Protein AF-A0A6P1D0A2-F1 (afdb_monomer)

Solvent-accessible surface area (backbone atoms only — not comparable to full-atom values): 5766 Å² total; per-residue (Å²): 94,66,68,61,54,50,50,28,55,36,49,53,24,45,77,68,76,57,58,90,52,56,66,69,58,52,51,34,60,76,25,28,56,50,17,63,73,71,71,44,92,52,51,57,93,54,94,89,52,66,71,70,43,76,42,69,40,74,90,47,50,50,74,70,60,70,54,90,41,71,48,64,37,71,97,57,83,44,44,76,38,84,47,75,64,55,91,70,22,58,76,46,78,43,120

Mean predicted aligned error: 3.15 Å

pLDDT: mean 95.9, std 2.34, range [86.88, 98.44]

Organism: NCBI:txid135487

Structure (mmCIF, N/CA/C/O backbone):
data_AF-A0A6P1D0A2-F1
#
_entry.id   AF-A0A6P1D0A2-F1
#
loop_
_atom_site.group_PDB
_atom_site.id
_atom_site.type_symbol
_atom_site.label_atom_id
_atom_site.label_alt_id
_atom_site.label_comp_id
_atom_site.label_asym_id
_atom_site.label_entity_id
_atom_site.label_seq_id
_atom_site.pdbx_PDB_ins_code
_atom_site.Cartn_x
_atom_site.Cartn_y
_atom_site.Cartn_z
_atom_site.occupancy
_atom_site.B_iso_or_equiv
_atom_site.auth_seq_id
_atom_site.auth_comp_id
_atom_site.auth_asym_id
_atom_site.auth_atom_id
_atom_site.pdbx_PDB_model_num
ATOM 1 N N . ASN A 1 1 ? 10.309 -1.525 1.997 1.00 87.06 1 ASN A N 1
ATOM 2 C CA . ASN A 1 1 ? 8.943 -2.021 1.762 1.00 87.06 1 ASN A CA 1
ATOM 3 C C . ASN A 1 1 ? 7.963 -1.074 2.460 1.00 87.06 1 ASN A C 1
ATOM 5 O O . ASN A 1 1 ? 7.330 -1.444 3.437 1.00 87.06 1 ASN A O 1
ATOM 9 N N . TYR A 1 2 ? 7.946 0.210 2.081 1.00 93.81 2 TYR A N 1
ATOM 10 C CA . TYR A 1 2 ? 7.296 1.236 2.912 1.00 93.81 2 TYR A CA 1
ATOM 11 C C . TYR A 1 2 ? 5.769 1.086 2.948 1.00 93.81 2 TYR A C 1
ATOM 13 O O . TYR A 1 2 ? 5.200 1.100 4.036 1.00 93.81 2 TYR A O 1
ATOM 21 N N . GLY A 1 3 ? 5.126 0.884 1.791 1.00 96.06 3 GLY A N 1
ATOM 22 C CA . GLY A 1 3 ? 3.666 0.780 1.696 1.00 96.06 3 GLY A CA 1
ATOM 23 C C . GLY A 1 3 ? 3.091 -0.334 2.574 1.00 96.06 3 GLY A C 1
ATOM 24 O O . GLY A 1 3 ? 2.252 -0.067 3.430 1.00 96.06 3 GLY A O 1
ATOM 25 N N . LEU A 1 4 ? 3.614 -1.561 2.455 1.00 97.00 4 LEU A N 1
ATOM 26 C CA . LEU A 1 4 ? 3.153 -2.695 3.266 1.00 97.00 4 LEU A CA 1
ATOM 27 C C . LEU A 1 4 ? 3.443 -2.498 4.763 1.00 97.00 4 LEU A C 1
ATOM 29 O O . LEU A 1 4 ? 2.587 -2.778 5.599 1.00 97.00 4 LEU A O 1
ATOM 33 N N . ARG A 1 5 ? 4.603 -1.932 5.131 1.00 96.69 5 ARG A N 1
ATOM 34 C CA . ARG A 1 5 ? 4.921 -1.620 6.541 1.00 96.69 5 ARG A CA 1
ATOM 35 C C . ARG A 1 5 ? 4.011 -0.532 7.120 1.00 96.69 5 ARG A C 1
ATOM 37 O O . ARG A 1 5 ? 3.658 -0.594 8.299 1.00 96.69 5 ARG A O 1
ATOM 44 N N . PHE A 1 6 ? 3.620 0.453 6.312 1.00 97.75 6 PHE A N 1
ATOM 45 C CA . PHE A 1 6 ? 2.651 1.475 6.700 1.00 97.75 6 PHE A CA 1
ATOM 46 C C . PHE A 1 6 ? 1.263 0.864 6.918 1.00 97.75 6 PHE A C 1
ATOM 48 O O . PHE A 1 6 ? 0.686 1.063 7.988 1.00 97.75 6 PHE A O 1
ATOM 55 N N . LEU A 1 7 ? 0.779 0.054 5.969 1.00 98.12 7 LEU A N 1
ATOM 56 C CA . LEU A 1 7 ? -0.491 -0.666 6.099 1.00 98.12 7 LEU A CA 1
ATOM 57 C C . LEU A 1 7 ? -0.499 -1.577 7.329 1.00 98.12 7 LEU A C 1
ATOM 59 O O . LEU A 1 7 ? -1.451 -1.521 8.101 1.00 98.12 7 LEU A O 1
ATOM 63 N N . ARG A 1 8 ? 0.587 -2.312 7.602 1.00 97.75 8 ARG A N 1
ATOM 64 C CA . ARG A 1 8 ? 0.741 -3.099 8.836 1.00 97.75 8 ARG A CA 1
ATOM 65 C C . ARG A 1 8 ? 0.579 -2.251 10.093 1.00 97.75 8 ARG A C 1
ATOM 67 O O . ARG A 1 8 ? -0.115 -2.653 11.022 1.00 97.75 8 ARG A O 1
ATOM 74 N N . ARG A 1 9 ? 1.231 -1.084 10.158 1.00 98.06 9 ARG A N 1
ATOM 75 C CA . ARG A 1 9 ? 1.153 -0.203 11.336 1.00 98.06 9 ARG A CA 1
ATOM 76 C C . ARG A 1 9 ? -0.271 0.304 11.562 1.00 98.06 9 ARG A C 1
ATOM 78 O O . ARG A 1 9 ? -0.704 0.363 12.709 1.00 98.06 9 ARG A O 1
ATOM 85 N N . VAL A 1 10 ? -0.976 0.660 10.489 1.00 98.44 10 VAL A N 1
ATOM 86 C CA . VAL A 1 10 ? -2.382 1.085 10.552 1.00 98.44 10 VAL A CA 1
ATOM 87 C C . VAL A 1 10 ? -3.279 -0.080 10.975 1.00 98.44 10 VAL A C 1
ATOM 89 O O . VAL A 1 10 ? -4.058 0.073 11.913 1.00 98.44 10 VAL A O 1
ATOM 92 N N . HIS A 1 11 ? -3.120 -1.249 10.350 1.00 97.81 11 HIS A N 1
ATOM 93 C CA . HIS A 1 11 ? -3.914 -2.444 10.62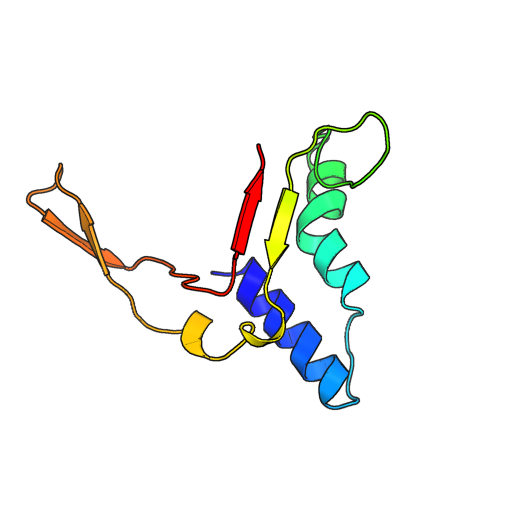7 1.00 97.81 11 HIS A CA 1
ATOM 94 C C . HIS A 1 11 ? -3.782 -2.893 12.089 1.00 97.81 11 HIS A C 1
ATOM 96 O O . HIS A 1 11 ? -4.780 -2.954 12.800 1.00 97.81 11 HIS A O 1
ATOM 102 N N . ARG A 1 12 ? -2.551 -3.050 12.595 1.00 97.56 12 ARG A N 1
ATOM 103 C CA . ARG A 1 12 ? -2.298 -3.415 14.001 1.00 97.56 12 ARG A CA 1
ATOM 104 C C . ARG A 1 12 ? -2.829 -2.385 14.996 1.00 97.56 12 ARG A C 1
ATOM 106 O O . ARG A 1 12 ? -3.276 -2.743 16.081 1.00 97.56 12 ARG A O 1
ATOM 113 N N . ALA A 1 13 ? -2.755 -1.094 14.666 1.00 98.19 13 ALA A N 1
ATOM 114 C CA . ALA A 1 13 ? -3.296 -0.046 15.528 1.00 98.19 13 ALA A CA 1
ATOM 115 C C . ALA A 1 13 ? -4.827 -0.126 15.622 1.00 98.19 13 ALA A C 1
ATOM 117 O O . ALA A 1 13 ? -5.378 0.064 16.707 1.00 98.19 13 ALA A O 1
ATOM 118 N N . ALA A 1 14 ? -5.497 -0.446 14.510 1.00 97.50 14 ALA A N 1
ATOM 119 C CA . ALA A 1 14 ? -6.933 -0.696 14.484 1.00 97.50 14 ALA A CA 1
ATOM 120 C C . ALA A 1 14 ? -7.308 -1.948 15.300 1.00 97.50 14 ALA A C 1
ATOM 122 O O . ALA A 1 14 ? -8.173 -1.851 16.167 1.00 97.50 14 ALA A O 1
ATOM 123 N N . GLU A 1 15 ? -6.613 -3.076 15.111 1.00 96.69 15 GLU A N 1
ATOM 124 C CA . GLU A 1 15 ? -6.841 -4.313 15.883 1.00 96.69 15 GLU A CA 1
ATOM 125 C C . GLU A 1 15 ? -6.610 -4.126 17.388 1.00 96.69 15 GLU A C 1
ATOM 127 O O . GLU A 1 15 ? -7.354 -4.649 18.214 1.00 96.69 15 GLU A O 1
ATOM 132 N N . ALA A 1 16 ? -5.614 -3.322 17.764 1.00 97.75 16 ALA A N 1
ATOM 133 C CA . ALA A 1 16 ? -5.318 -3.000 19.157 1.00 97.75 16 ALA A CA 1
ATOM 134 C C . ALA A 1 16 ? -6.274 -1.959 19.777 1.00 97.75 16 ALA A C 1
ATOM 136 O O . ALA A 1 16 ? -5.995 -1.467 20.873 1.00 97.75 16 ALA A O 1
ATOM 137 N N . GLY A 1 17 ? -7.343 -1.554 19.078 1.00 98.12 17 GLY A N 1
ATOM 138 C CA . GLY A 1 17 ? -8.312 -0.565 19.561 1.00 98.12 17 GLY A CA 1
ATOM 139 C C . GLY A 1 17 ? -7.740 0.847 19.738 1.00 98.12 17 GLY A C 1
ATOM 140 O O . GLY A 1 17 ? -8.307 1.657 20.468 1.00 98.12 17 GLY A O 1
ATOM 141 N N . ARG A 1 18 ? -6.607 1.157 19.095 1.00 98.25 18 ARG A N 1
ATOM 142 C CA . ARG A 1 18 ? -5.929 2.466 19.149 1.00 98.25 18 ARG A CA 1
ATOM 143 C C . ARG A 1 18 ? -5.683 3.023 17.738 1.00 98.25 18 ARG A C 1
ATOM 145 O O . ARG A 1 18 ? -4.532 3.310 17.394 1.00 98.25 18 ARG A O 1
ATOM 152 N N . PRO A 1 19 ? -6.722 3.148 16.891 1.00 98.06 19 PRO A N 1
ATOM 153 C CA . PRO A 1 19 ? -6.550 3.611 15.521 1.00 98.06 19 PRO A CA 1
ATOM 154 C C . PRO A 1 19 ? -6.067 5.068 15.491 1.00 98.06 19 PRO A C 1
ATOM 156 O O . PRO A 1 19 ? -6.569 5.918 16.222 1.00 98.06 19 PRO A O 1
ATOM 159 N N . PHE A 1 20 ? -5.114 5.364 14.606 1.00 98.19 20 PHE A N 1
ATOM 160 C CA . PHE A 1 20 ? -4.685 6.737 14.285 1.00 98.19 20 PHE A CA 1
ATOM 161 C C . PHE A 1 20 ? -5.014 7.132 12.835 1.00 98.19 20 PHE A C 1
ATOM 163 O O . PHE A 1 20 ? -4.875 8.290 12.449 1.00 98.19 20 PHE A O 1
ATOM 170 N N . LEU A 1 21 ? -5.416 6.156 12.023 1.00 98.25 21 LEU A N 1
ATOM 171 C CA . LEU A 1 21 ? -5.868 6.297 10.647 1.00 98.25 21 LEU A CA 1
ATOM 172 C C . LEU A 1 21 ? -6.777 5.102 10.338 1.00 98.25 21 LEU A C 1
ATOM 174 O O . LEU A 1 21 ? -6.542 4.018 10.872 1.00 98.25 21 LEU A O 1
ATOM 178 N N . SER A 1 22 ? -7.793 5.279 9.492 1.00 98.19 22 SER A N 1
ATOM 179 C CA . SER A 1 22 ? -8.558 4.137 8.980 1.00 98.19 22 SER A CA 1
ATOM 180 C C . SER A 1 22 ? -7.747 3.384 7.918 1.00 98.19 22 SER A C 1
ATOM 182 O O . SER A 1 22 ? -6.868 3.966 7.270 1.00 98.19 22 SER A O 1
ATOM 184 N N . VAL A 1 23 ? -8.039 2.097 7.719 1.00 96.94 23 VAL A N 1
ATOM 185 C CA . VAL A 1 23 ? -7.367 1.287 6.690 1.00 96.94 23 VAL A CA 1
ATOM 186 C C . VAL A 1 23 ? -7.670 1.842 5.297 1.00 96.94 23 VAL A C 1
ATOM 188 O O . VAL A 1 23 ? -6.760 1.992 4.489 1.00 96.94 23 VAL A O 1
ATOM 191 N N . GLU A 1 24 ? -8.908 2.256 5.037 1.00 97.25 24 GLU A N 1
ATOM 192 C CA . GLU A 1 24 ? -9.342 2.851 3.769 1.00 97.25 24 GLU A CA 1
ATOM 193 C C . GLU A 1 24 ? -8.568 4.138 3.466 1.00 97.25 24 GLU A C 1
ATOM 195 O O . GLU A 1 24 ? -8.073 4.329 2.354 1.00 97.25 24 GLU A O 1
ATOM 200 N N . ARG A 1 25 ? -8.391 5.014 4.466 1.00 98.38 25 ARG A N 1
ATOM 201 C CA . ARG A 1 25 ? -7.604 6.240 4.289 1.00 98.38 25 ARG A CA 1
ATOM 202 C C . ARG A 1 25 ? -6.120 5.934 4.093 1.00 98.38 25 ARG A C 1
ATOM 204 O O . ARG A 1 25 ? -5.457 6.657 3.353 1.00 98.38 25 ARG A O 1
ATOM 211 N N . ALA A 1 26 ? -5.597 4.882 4.721 1.00 98.44 26 ALA A N 1
ATOM 212 C CA . ALA A 1 26 ? -4.227 4.424 4.504 1.00 98.44 26 ALA A CA 1
ATOM 213 C C . ALA A 1 26 ? -4.013 3.876 3.085 1.00 98.44 26 ALA A C 1
ATOM 215 O O . ALA A 1 26 ? -3.001 4.196 2.465 1.00 98.44 26 ALA A O 1
ATOM 216 N N . VAL A 1 27 ? -4.975 3.119 2.550 1.00 97.94 27 VAL A N 1
ATOM 217 C CA . VAL A 1 27 ? -4.967 2.661 1.153 1.00 97.94 27 VAL A CA 1
ATOM 218 C C . VAL A 1 27 ? -4.999 3.860 0.209 1.00 97.94 27 VAL A C 1
ATOM 220 O O . VAL A 1 27 ? -4.129 3.966 -0.651 1.00 97.94 27 VAL A O 1
ATOM 223 N N . HIS A 1 28 ? -5.915 4.814 0.408 1.00 98.12 28 HIS A N 1
ATOM 224 C CA . HIS A 1 28 ? -6.002 6.018 -0.426 1.00 98.12 28 HIS A CA 1
ATOM 225 C C . HIS A 1 28 ? -4.711 6.856 -0.395 1.00 98.12 28 HIS A C 1
ATOM 227 O O . HIS A 1 28 ? -4.242 7.288 -1.443 1.00 98.12 28 HIS A O 1
ATOM 233 N N . ARG A 1 29 ? -4.078 7.008 0.778 1.00 98.12 29 ARG A N 1
ATOM 234 C CA . ARG A 1 29 ? -2.763 7.662 0.950 1.00 98.12 29 ARG A CA 1
ATOM 235 C C . ARG A 1 29 ? -1.654 7.065 0.083 1.00 98.12 29 ARG A C 1
ATOM 237 O O . ARG A 1 29 ? -0.756 7.788 -0.329 1.00 98.12 29 ARG A O 1
ATOM 244 N N . LEU A 1 30 ? -1.687 5.754 -0.146 1.00 97.62 30 LEU A N 1
ATOM 245 C CA . LEU A 1 30 ? -0.698 5.043 -0.962 1.00 97.62 30 LEU A CA 1
ATOM 246 C C . LEU A 1 30 ? -1.098 4.934 -2.441 1.00 97.62 30 LEU A C 1
ATOM 248 O O . LEU A 1 30 ? -0.294 4.464 -3.241 1.00 97.62 30 LEU A O 1
ATOM 252 N N . THR A 1 31 ? -2.327 5.317 -2.794 1.00 97.62 31 THR A N 1
ATOM 253 C CA . THR A 1 31 ? -2.914 5.116 -4.125 1.00 97.62 31 THR A CA 1
ATOM 254 C C . THR A 1 31 ? -3.478 6.435 -4.656 1.00 97.62 31 THR A C 1
ATOM 256 O O . THR A 1 31 ? -2.709 7.272 -5.128 1.00 97.62 31 THR A O 1
ATOM 259 N N . GLY A 1 32 ? -4.791 6.650 -4.544 1.00 97.69 32 GLY A N 1
ATOM 260 C CA . GLY A 1 32 ? -5.500 7.790 -5.120 1.00 97.69 32 GLY A CA 1
ATOM 261 C C . GLY A 1 32 ? -4.950 9.155 -4.706 1.00 97.69 32 GLY A C 1
ATOM 262 O O . GLY A 1 32 ? -4.852 10.023 -5.555 1.00 97.69 32 GLY A O 1
ATOM 263 N N . GLU A 1 33 ? -4.501 9.347 -3.458 1.00 98.31 33 GLU A N 1
ATOM 264 C CA . GLU A 1 33 ? -3.950 10.638 -2.995 1.00 98.31 33 GLU A CA 1
ATOM 265 C C . GLU A 1 33 ? -2.693 11.036 -3.789 1.00 98.31 33 GLU A C 1
ATOM 267 O O . GLU A 1 33 ? -2.537 12.192 -4.181 1.00 98.31 33 GLU A O 1
ATOM 272 N N . LEU A 1 34 ? -1.809 10.071 -4.073 1.00 97.44 34 LEU A N 1
ATOM 273 C CA . LEU A 1 34 ? -0.620 10.308 -4.893 1.00 97.44 34 LEU A CA 1
ATOM 274 C C . LEU A 1 34 ? -0.988 10.466 -6.367 1.00 97.44 34 LEU A C 1
ATOM 276 O O . LEU A 1 34 ? -0.433 11.332 -7.038 1.00 97.44 34 LEU A O 1
ATOM 280 N N . ALA A 1 35 ? -1.917 9.653 -6.873 1.00 97.25 35 ALA A N 1
ATOM 281 C CA . ALA A 1 35 ? -2.365 9.755 -8.256 1.00 97.25 35 ALA A CA 1
ATOM 282 C C . ALA A 1 35 ? -2.991 11.127 -8.548 1.00 97.25 35 ALA A C 1
ATOM 284 O O . ALA A 1 35 ? -2.600 11.774 -9.517 1.00 97.25 35 ALA A O 1
ATOM 285 N N . ASP A 1 36 ? -3.856 11.612 -7.655 1.00 97.56 36 ASP A N 1
ATOM 286 C CA . ASP A 1 36 ? -4.475 12.935 -7.732 1.00 97.56 36 ASP A CA 1
ATOM 287 C C . ASP A 1 36 ? -3.408 14.041 -7.697 1.00 97.56 36 ASP A C 1
ATOM 289 O O . ASP A 1 36 ? -3.458 14.981 -8.490 1.00 97.56 36 ASP A O 1
ATOM 293 N N . TRP A 1 37 ? -2.399 13.911 -6.826 1.00 97.94 37 TRP A N 1
ATOM 294 C CA . TRP A 1 37 ? -1.299 14.875 -6.727 1.00 97.94 37 TRP A CA 1
ATOM 295 C C . TRP A 1 37 ? -0.434 14.938 -7.993 1.00 97.94 37 TRP A C 1
ATOM 297 O O . TRP A 1 37 ? -0.045 16.021 -8.429 1.00 97.94 37 TRP A O 1
ATOM 307 N N . TYR A 1 38 ? -0.127 13.785 -8.589 1.00 97.44 38 TYR A N 1
ATOM 308 C CA . TYR A 1 38 ? 0.689 13.694 -9.802 1.00 97.44 38 TYR A CA 1
ATOM 309 C C . TYR A 1 38 ? -0.113 13.873 -11.101 1.00 97.44 38 TYR A C 1
ATOM 311 O O . TYR A 1 38 ? 0.491 13.908 -12.172 1.00 97.44 38 TYR A O 1
ATOM 319 N N . GLY A 1 39 ? -1.444 13.984 -11.035 1.00 96.88 39 GLY A N 1
ATOM 320 C CA . GLY A 1 39 ? -2.309 14.049 -12.217 1.00 96.88 39 GLY A CA 1
ATOM 321 C C . GLY A 1 39 ? -2.304 12.753 -13.035 1.00 96.88 39 GLY A C 1
ATOM 322 O O . GLY A 1 39 ? -2.373 12.794 -14.262 1.00 96.88 39 GLY A O 1
ATOM 323 N N . LEU A 1 40 ? -2.164 11.606 -12.369 1.00 95.44 40 LEU A N 1
ATOM 324 C CA . LEU A 1 40 ? -2.174 10.292 -13.004 1.00 95.44 40 LEU A CA 1
ATOM 325 C C . LEU A 1 40 ? -3.595 9.734 -13.021 1.00 95.44 40 LEU A C 1
ATOM 327 O O . LEU A 1 40 ? -4.273 9.725 -11.999 1.00 95.44 40 LEU A O 1
ATOM 331 N N . ASP A 1 41 ? -4.004 9.179 -14.158 1.00 94.12 41 ASP A N 1
ATOM 332 C CA . ASP A 1 41 ? -5.295 8.499 -14.329 1.00 94.12 41 ASP A CA 1
ATOM 333 C C . ASP A 1 41 ? -5.321 7.118 -13.636 1.00 94.12 41 ASP A C 1
ATOM 335 O O . ASP A 1 41 ? -5.550 6.117 -14.296 1.00 94.12 41 ASP A O 1
ATOM 339 N N . ALA A 1 42 ? -4.870 7.009 -12.378 1.00 95.06 42 ALA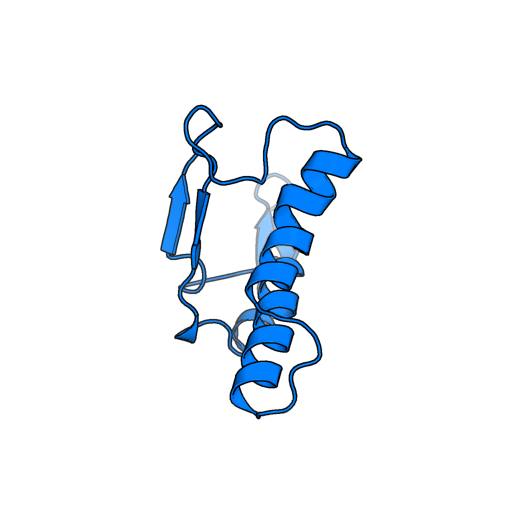 A N 1
ATOM 340 C CA . ALA A 1 42 ? -4.584 5.767 -11.640 1.00 95.06 42 ALA A CA 1
ATOM 341 C C . ALA A 1 42 ? -5.074 5.838 -10.189 1.00 95.06 42 ALA A C 1
ATOM 343 O O . ALA A 1 42 ? -5.517 6.878 -9.715 1.00 95.06 42 ALA A O 1
ATOM 344 N N . GLY A 1 43 ? -4.884 4.752 -9.435 1.00 95.50 43 GLY A N 1
ATOM 345 C CA . GLY A 1 43 ? -4.939 4.789 -7.969 1.00 95.50 43 GLY A CA 1
ATOM 346 C C . GLY A 1 43 ? -6.348 4.830 -7.374 1.00 95.50 43 GLY A C 1
ATOM 347 O O . GLY A 1 43 ? -6.486 4.880 -6.152 1.00 95.50 43 GLY A O 1
ATOM 348 N N . HIS A 1 44 ? -7.383 4.755 -8.208 1.00 96.38 44 HIS A N 1
ATOM 349 C CA . HIS A 1 44 ? -8.778 4.633 -7.797 1.00 96.38 44 HIS A CA 1
ATOM 350 C C . HIS A 1 44 ? -9.383 3.358 -8.385 1.00 96.38 44 HIS A C 1
ATOM 352 O O . HIS A 1 44 ? -8.996 2.919 -9.462 1.00 96.38 44 HIS A O 1
ATOM 358 N N . LEU A 1 45 ? -10.331 2.756 -7.663 1.00 94.69 45 LEU A N 1
ATOM 359 C CA . LEU A 1 45 ? -11.077 1.588 -8.130 1.00 94.69 45 LEU A CA 1
ATOM 360 C C . LEU A 1 45 ? -12.498 2.022 -8.496 1.00 94.69 45 LEU A C 1
ATOM 362 O O . LEU A 1 45 ? -13.356 2.159 -7.619 1.00 94.69 45 LEU A O 1
ATOM 366 N N . ARG A 1 46 ? -12.732 2.296 -9.782 1.00 95.25 46 ARG A N 1
ATOM 367 C CA . ARG A 1 46 ? -14.015 2.770 -10.323 1.00 95.25 46 ARG A CA 1
ATOM 368 C C . ARG A 1 46 ? -14.279 2.144 -11.687 1.00 95.25 46 ARG A C 1
ATOM 370 O O . ARG A 1 46 ? -13.367 1.701 -12.375 1.00 95.25 46 ARG A O 1
ATOM 377 N N . VAL A 1 47 ? -15.547 2.106 -12.081 1.00 96.06 47 VAL A N 1
ATOM 378 C CA . VAL A 1 47 ? -15.925 1.625 -13.414 1.00 96.06 47 VAL A CA 1
ATOM 379 C C . VAL A 1 47 ? -15.388 2.588 -14.471 1.00 96.06 47 VAL A C 1
ATOM 381 O O . VAL A 1 47 ? -15.692 3.776 -14.417 1.00 96.06 47 VAL A O 1
ATOM 384 N N . GLY A 1 48 ? -14.647 2.053 -15.443 1.00 94.88 48 GLY A N 1
ATOM 385 C CA . GLY A 1 48 ? -14.037 2.819 -16.534 1.00 94.88 48 GLY A CA 1
ATOM 386 C C . GLY A 1 48 ? -12.557 3.143 -16.318 1.00 94.88 48 GLY A C 1
ATOM 387 O O . GLY A 1 48 ? -11.869 3.396 -17.303 1.00 94.88 48 GLY A O 1
ATOM 388 N N . ASP A 1 49 ? -12.066 3.065 -15.079 1.00 94.31 49 ASP A N 1
ATOM 389 C CA . ASP A 1 49 ? -10.653 3.274 -14.756 1.00 94.31 49 ASP A CA 1
ATOM 390 C C . ASP A 1 49 ? -9.824 2.031 -15.133 1.00 94.31 49 ASP A C 1
ATOM 392 O O . ASP A 1 49 ? -10.342 0.916 -15.280 1.00 94.31 49 ASP A O 1
ATOM 396 N N . ARG A 1 50 ? -8.504 2.210 -15.258 1.00 92.50 50 ARG A N 1
ATOM 397 C CA . ARG A 1 50 ? -7.555 1.097 -15.416 1.00 92.50 50 ARG A CA 1
ATOM 398 C C . ARG A 1 50 ? -7.677 0.076 -14.276 1.00 92.50 50 ARG A C 1
ATOM 400 O O . ARG A 1 50 ? -7.894 0.434 -13.120 1.00 92.50 50 ARG A O 1
ATOM 407 N N . ALA A 1 51 ? -7.451 -1.197 -14.592 1.00 93.38 51 ALA A N 1
ATOM 408 C CA . ALA A 1 51 ? -7.517 -2.301 -13.635 1.00 93.38 51 ALA A CA 1
ATOM 409 C C . ALA A 1 51 ? -6.148 -2.641 -13.005 1.00 93.38 51 ALA A C 1
ATOM 411 O O . ALA A 1 51 ? -5.852 -3.813 -12.769 1.00 93.38 51 ALA A O 1
ATOM 412 N N . ASP A 1 52 ? -5.339 -1.619 -12.704 1.00 95.44 52 ASP A N 1
ATOM 413 C CA . ASP A 1 52 ? -4.051 -1.775 -12.017 1.00 95.44 52 ASP A CA 1
ATOM 414 C C . ASP A 1 52 ? -4.315 -2.046 -10.524 1.00 95.44 52 ASP A C 1
ATOM 416 O O . ASP A 1 52 ? -4.571 -1.123 -9.744 1.00 95.44 52 ASP A O 1
ATOM 420 N N . VAL A 1 53 ? -4.304 -3.317 -10.115 1.00 95.75 53 VAL A N 1
ATOM 421 C CA . VAL A 1 53 ? -4.754 -3.745 -8.779 1.00 95.75 53 VAL A CA 1
ATOM 422 C C . VAL A 1 53 ? -3.737 -4.665 -8.113 1.00 95.75 53 VAL A C 1
ATOM 424 O O . VAL A 1 53 ? -3.177 -5.568 -8.730 1.00 95.75 53 VAL A O 1
ATOM 427 N N . VAL A 1 54 ? -3.552 -4.474 -6.806 1.00 96.00 54 VAL A N 1
ATOM 428 C CA . VAL A 1 54 ? -2.781 -5.371 -5.937 1.00 96.00 54 VAL A CA 1
ATOM 429 C C . VAL A 1 54 ? -3.725 -6.024 -4.932 1.00 96.00 54 VAL A C 1
ATOM 431 O O . VAL A 1 54 ? -4.501 -5.333 -4.270 1.00 96.00 54 VAL A O 1
ATOM 434 N N . VAL A 1 55 ? -3.641 -7.348 -4.793 1.00 96.25 55 VAL A N 1
ATOM 435 C CA . VAL A 1 55 ? -4.366 -8.115 -3.771 1.00 96.25 55 VAL A CA 1
ATOM 436 C C . VAL A 1 55 ? -3.400 -8.495 -2.654 1.00 96.25 55 VAL A C 1
ATOM 438 O O . VAL A 1 55 ? -2.308 -9.007 -2.900 1.00 96.25 55 VAL A O 1
ATOM 441 N N . LEU A 1 56 ? -3.811 -8.218 -1.419 1.00 95.88 56 LEU A N 1
ATOM 442 C CA . LEU A 1 56 ? -3.003 -8.357 -0.211 1.00 95.88 56 LEU A CA 1
ATOM 443 C C . LEU A 1 56 ? -3.647 -9.396 0.714 1.00 95.88 56 LEU A C 1
ATOM 445 O O . LEU A 1 56 ? -4.870 -9.389 0.862 1.00 95.88 56 LEU A O 1
ATOM 449 N N . ASP A 1 57 ? -2.844 -10.212 1.394 1.00 96.44 57 ASP A N 1
ATOM 450 C CA . ASP A 1 57 ? -3.291 -10.977 2.561 1.00 96.44 57 ASP A CA 1
ATOM 451 C C . ASP A 1 57 ? -3.055 -10.151 3.845 1.00 96.44 57 ASP A C 1
ATOM 453 O O . ASP A 1 57 ? -1.903 -9.954 4.251 1.00 96.44 57 ASP A O 1
ATOM 457 N N . PRO A 1 58 ? -4.112 -9.649 4.512 1.00 94.56 58 PRO A N 1
ATOM 458 C CA . PRO A 1 58 ? -3.962 -8.856 5.728 1.00 94.56 58 PRO A CA 1
ATOM 459 C C . PRO A 1 58 ? -3.347 -9.647 6.890 1.00 94.56 58 PRO A C 1
ATOM 461 O O . PRO A 1 58 ? -2.643 -9.051 7.704 1.00 94.56 58 PRO A O 1
ATOM 464 N N . ALA A 1 59 ? -3.516 -10.975 6.943 1.00 94.94 59 ALA A N 1
ATOM 465 C CA . ALA A 1 59 ? -2.905 -11.813 7.979 1.00 94.94 59 ALA A CA 1
ATOM 466 C C . ALA A 1 59 ? -1.371 -11.873 7.861 1.00 94.94 59 ALA A C 1
ATOM 468 O O . ALA A 1 59 ? -0.684 -12.237 8.814 1.00 94.94 59 ALA A O 1
ATOM 469 N N . ARG A 1 60 ? -0.835 -11.491 6.696 1.00 95.94 60 ARG A N 1
ATOM 470 C CA . ARG A 1 60 ? 0.596 -11.456 6.370 1.00 95.94 60 ARG A CA 1
ATOM 471 C C . ARG A 1 60 ? 1.184 -10.050 6.453 1.00 95.94 60 ARG A C 1
ATOM 473 O O . ARG A 1 60 ? 2.370 -9.854 6.200 1.00 95.94 60 ARG A O 1
ATOM 480 N N . LEU A 1 61 ? 0.397 -9.062 6.888 1.00 95.94 61 LEU A N 1
ATOM 481 C CA . LEU A 1 61 ? 0.919 -7.785 7.373 1.00 95.94 61 LEU A CA 1
ATOM 482 C C . LEU A 1 61 ? 1.585 -7.998 8.743 1.00 95.94 61 LEU A C 1
ATOM 484 O O . LEU A 1 61 ? 1.105 -7.546 9.781 1.00 95.94 61 LEU A O 1
ATOM 488 N N . ASP A 1 62 ? 2.712 -8.702 8.750 1.00 94.75 62 ASP A N 1
ATOM 489 C CA . ASP A 1 62 ? 3.407 -9.152 9.951 1.00 94.75 62 ASP A CA 1
ATOM 490 C C . ASP A 1 62 ? 4.890 -8.735 9.952 1.00 94.75 62 ASP A C 1
ATOM 492 O O . ASP A 1 62 ? 5.317 -7.867 9.184 1.00 94.75 62 ASP A O 1
ATOM 496 N N . ASP A 1 63 ? 5.676 -9.280 10.880 1.00 94.44 63 ASP A N 1
ATOM 497 C CA . ASP A 1 63 ? 7.084 -8.911 11.074 1.00 94.44 63 ASP A CA 1
ATOM 498 C C . ASP A 1 63 ? 8.005 -9.402 9.943 1.00 94.44 63 ASP A C 1
ATOM 500 O O . ASP A 1 63 ? 9.103 -8.868 9.784 1.00 94.44 63 ASP A O 1
ATOM 504 N N . SER A 1 64 ? 7.544 -10.320 9.083 1.00 93.69 64 SER A N 1
ATOM 505 C CA . SER A 1 64 ? 8.295 -10.764 7.900 1.00 93.69 64 SER A CA 1
ATOM 506 C C . SER A 1 64 ? 8.608 -9.617 6.935 1.00 93.69 64 SER A C 1
ATOM 508 O O . SER A 1 64 ? 9.650 -9.623 6.287 1.00 93.69 64 SER A O 1
ATOM 510 N N . LEU A 1 65 ? 7.787 -8.561 6.912 1.00 94.19 65 LEU A N 1
ATOM 511 C CA . LEU A 1 65 ? 8.018 -7.369 6.089 1.00 94.19 65 LEU A CA 1
ATOM 512 C C . LEU A 1 65 ? 9.273 -6.571 6.483 1.00 94.19 65 LEU A C 1
ATOM 514 O O . LEU A 1 65 ? 9.717 -5.707 5.712 1.00 94.19 65 LEU A O 1
ATOM 518 N N . ASP A 1 66 ? 9.830 -6.813 7.673 1.00 93.06 66 ASP A N 1
ATOM 519 C CA . ASP A 1 66 ? 11.080 -6.211 8.149 1.00 93.06 66 ASP A CA 1
ATOM 520 C C . ASP A 1 66 ? 12.308 -7.100 7.948 1.00 93.06 66 ASP A C 1
ATOM 522 O O . ASP A 1 66 ? 13.425 -6.627 8.170 1.00 93.06 66 ASP A O 1
ATOM 526 N N . ALA A 1 67 ? 12.122 -8.348 7.516 1.00 93.38 67 ALA A N 1
ATOM 527 C CA . ALA A 1 67 ? 13.213 -9.293 7.363 1.00 93.38 67 ALA A CA 1
ATOM 528 C C . ALA A 1 67 ? 14.267 -8.791 6.364 1.00 93.38 67 ALA A C 1
ATOM 530 O O . ALA A 1 67 ? 13.971 -8.141 5.354 1.00 93.38 67 ALA A O 1
ATOM 531 N N . TYR A 1 68 ? 15.527 -9.084 6.683 1.00 94.12 68 TYR A N 1
ATOM 532 C CA . TYR A 1 68 ? 16.651 -8.779 5.815 1.00 94.12 68 TYR A CA 1
ATOM 533 C C . TYR A 1 68 ? 16.713 -9.803 4.686 1.00 94.12 68 TYR A C 1
ATOM 535 O O . TYR A 1 68 ? 16.784 -11.006 4.933 1.00 94.12 68 TYR A O 1
ATOM 543 N N . HIS A 1 69 ? 16.715 -9.315 3.450 1.00 94.88 69 HIS A N 1
ATOM 544 C CA . HIS A 1 69 ? 16.840 -10.152 2.270 1.00 94.88 69 HIS A CA 1
ATOM 545 C C . HIS A 1 69 ? 17.867 -9.571 1.320 1.00 94.88 69 HIS A C 1
ATOM 547 O O . HIS A 1 69 ? 17.924 -8.358 1.105 1.00 94.88 69 HIS A O 1
ATOM 553 N N . GLU A 1 70 ? 18.609 -10.465 0.683 1.00 96.44 70 GLU A N 1
ATOM 554 C CA . GLU A 1 70 ? 19.504 -10.125 -0.406 1.00 96.44 70 GLU A CA 1
ATOM 555 C C . GLU A 1 70 ? 19.096 -10.842 -1.694 1.00 96.44 70 GLU A C 1
ATOM 557 O O . GLU A 1 70 ? 18.413 -11.868 -1.684 1.00 96.44 70 GLU A O 1
ATOM 562 N N . SER A 1 71 ? 19.493 -10.272 -2.826 1.00 96.12 71 SER A N 1
ATOM 563 C CA . SER A 1 71 ? 19.389 -10.911 -4.134 1.00 96.12 71 SER A CA 1
ATOM 564 C C . SER A 1 71 ? 20.623 -10.554 -4.957 1.00 96.12 71 SER A C 1
ATOM 566 O O . SER A 1 71 ? 20.973 -9.372 -5.003 1.00 96.12 71 SER A O 1
ATOM 568 N N . PRO A 1 72 ? 21.254 -11.520 -5.644 1.00 97.19 72 PRO A N 1
ATOM 569 C CA . PRO A 1 72 ? 22.391 -11.231 -6.507 1.00 97.19 72 PRO A CA 1
ATOM 570 C C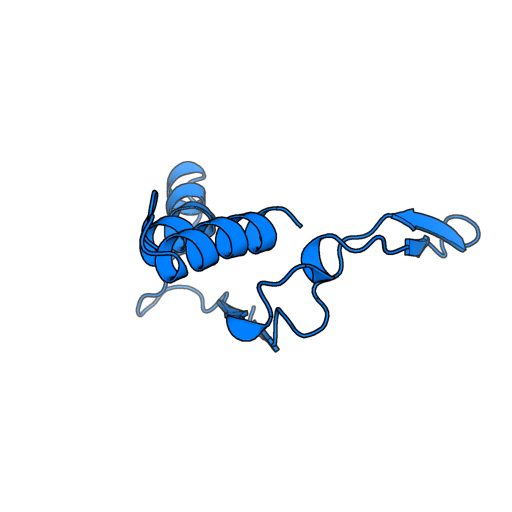 . PRO A 1 72 ? 21.960 -10.398 -7.717 1.00 97.19 72 PRO A C 1
ATOM 572 O O . PRO A 1 72 ? 20.815 -10.485 -8.180 1.00 97.19 72 PRO A O 1
ATOM 575 N N . VAL A 1 73 ? 22.888 -9.603 -8.250 1.00 96.56 73 VAL A N 1
ATOM 576 C CA . VAL A 1 73 ? 22.703 -8.859 -9.501 1.00 96.56 73 VAL A CA 1
ATOM 577 C C . VAL A 1 73 ? 23.691 -9.366 -10.545 1.00 96.56 73 VAL A C 1
ATOM 579 O O . VAL A 1 73 ? 24.863 -9.002 -10.529 1.00 96.56 73 VAL A O 1
ATOM 582 N N . ALA A 1 74 ? 23.213 -10.210 -11.464 1.00 96.19 74 ALA A N 1
ATOM 583 C CA . ALA A 1 74 ? 24.069 -10.919 -12.419 1.00 96.19 74 ALA A CA 1
ATOM 5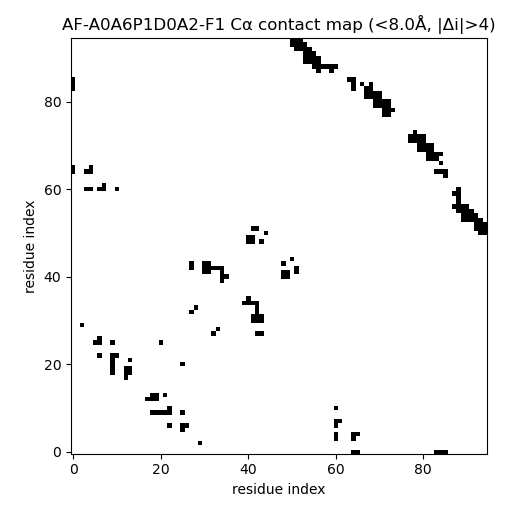84 C C . ALA A 1 74 ? 24.978 -10.005 -13.275 1.00 96.19 74 ALA A C 1
ATOM 586 O O . ALA A 1 74 ? 26.159 -10.323 -13.393 1.00 96.19 74 ALA A O 1
ATOM 587 N N . PRO A 1 75 ? 24.518 -8.845 -13.798 1.00 96.69 75 PRO A N 1
ATOM 588 C CA . PRO A 1 75 ? 25.395 -7.914 -14.521 1.00 96.69 75 PRO A CA 1
ATOM 589 C C . PRO A 1 75 ? 26.573 -7.335 -13.718 1.00 96.69 75 PRO A C 1
ATOM 591 O O . PRO A 1 75 ? 27.480 -6.768 -14.319 1.00 96.69 75 PRO A O 1
ATOM 594 N N . PHE A 1 76 ? 26.571 -7.454 -12.387 1.00 95.8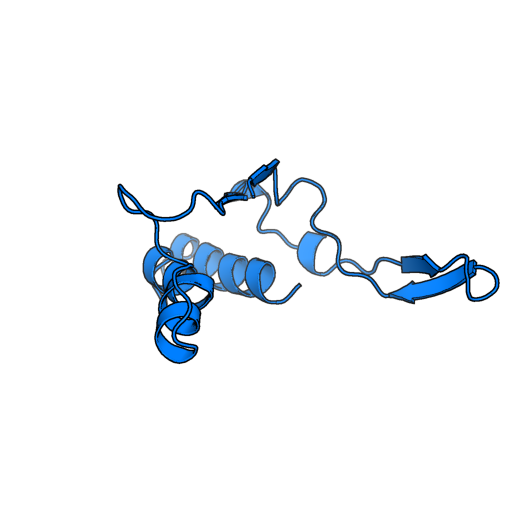1 76 PHE A N 1
ATOM 595 C CA . PHE A 1 76 ? 27.624 -6.952 -11.497 1.00 95.81 76 PHE A CA 1
ATOM 596 C C . PHE A 1 76 ? 28.356 -8.100 -10.793 1.00 95.81 76 PHE A C 1
ATOM 598 O O . PHE A 1 76 ? 28.522 -8.061 -9.579 1.00 95.81 76 PHE A O 1
ATOM 605 N N . ASP A 1 77 ? 28.734 -9.145 -11.536 1.00 96.94 77 ASP A N 1
ATOM 606 C CA . ASP A 1 77 ? 29.427 -10.329 -10.996 1.00 96.94 77 ASP A CA 1
ATOM 607 C C . ASP A 1 77 ? 28.708 -10.941 -9.776 1.00 96.94 77 ASP A C 1
ATOM 609 O O . ASP A 1 77 ? 29.295 -11.275 -8.751 1.00 96.94 77 ASP A O 1
ATOM 613 N N . ASN A 1 78 ? 27.377 -11.020 -9.866 1.00 96.75 78 ASN A N 1
ATOM 614 C CA . ASN A 1 78 ? 26.498 -11.489 -8.791 1.00 96.75 78 ASN A CA 1
ATOM 615 C C . ASN A 1 78 ? 26.640 -10.735 -7.458 1.00 96.75 78 ASN A C 1
ATOM 617 O O . ASN A 1 78 ? 26.301 -11.294 -6.413 1.00 96.75 78 ASN A O 1
ATOM 621 N N . LEU A 1 79 ? 27.065 -9.465 -7.479 1.00 97.56 79 LEU A N 1
ATOM 622 C CA . LEU A 1 79 ? 27.102 -8.615 -6.291 1.00 97.56 79 LEU A CA 1
ATOM 623 C C . LEU A 1 79 ? 25.776 -8.709 -5.525 1.00 97.56 79 LEU A C 1
ATOM 625 O O . LEU A 1 79 ? 24.695 -8.497 -6.090 1.00 97.56 79 LEU A O 1
ATOM 629 N N . SER A 1 80 ? 25.876 -9.028 -4.236 1.00 97.25 80 SER A N 1
ATOM 63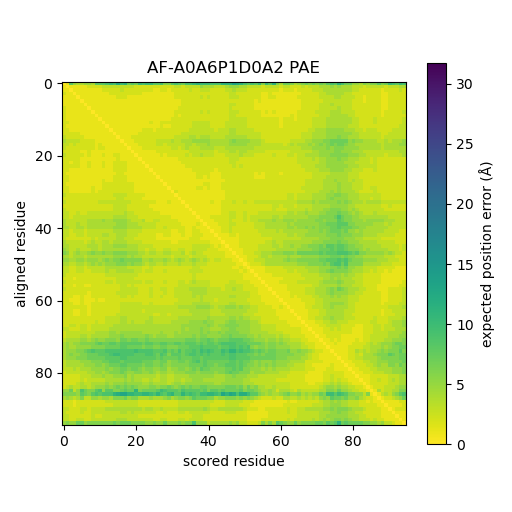0 C CA . SER A 1 80 ? 24.713 -9.130 -3.367 1.00 97.25 80 SER A CA 1
ATOM 631 C C . SER A 1 80 ? 24.188 -7.740 -3.022 1.00 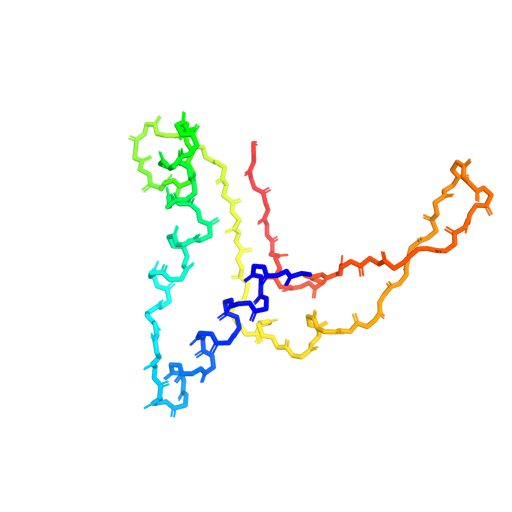97.25 80 SER A C 1
ATOM 633 O O . SER A 1 80 ? 24.948 -6.868 -2.596 1.00 97.25 80 SER A O 1
ATOM 635 N N . ARG A 1 81 ? 22.884 -7.512 -3.209 1.00 96.44 81 ARG A N 1
ATOM 636 C CA . ARG A 1 81 ? 22.212 -6.272 -2.795 1.00 96.44 81 ARG A CA 1
ATOM 637 C C . ARG A 1 81 ? 21.054 -6.571 -1.864 1.00 96.44 81 ARG A C 1
ATOM 639 O O . ARG A 1 81 ? 20.321 -7.537 -2.072 1.00 96.44 81 ARG A O 1
ATOM 646 N N . MET A 1 82 ? 20.822 -5.670 -0.918 1.00 95.75 82 MET A N 1
A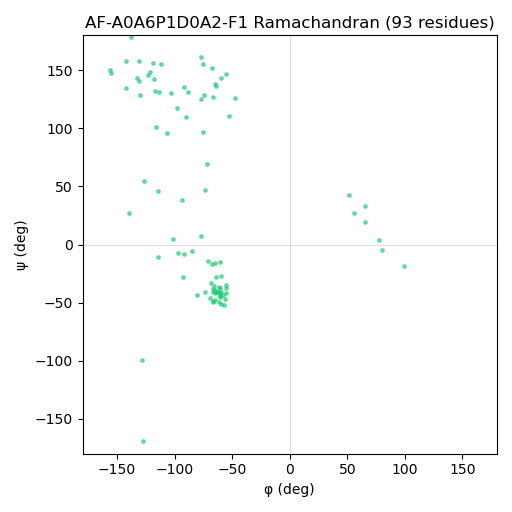TOM 647 C CA . MET A 1 82 ? 19.614 -5.692 -0.104 1.00 95.75 82 MET A CA 1
ATOM 648 C C . MET A 1 82 ? 18.372 -5.464 -0.981 1.00 95.75 82 MET A C 1
ATOM 650 O O . MET A 1 82 ? 18.348 -4.578 -1.843 1.00 95.75 82 MET A O 1
ATOM 654 N N . VAL A 1 83 ? 17.323 -6.250 -0.746 1.00 94.50 83 VAL A N 1
ATOM 655 C CA . VAL A 1 83 ? 16.026 -6.140 -1.421 1.00 94.50 83 VAL A CA 1
ATOM 656 C C . VAL A 1 83 ? 14.886 -6.150 -0.413 1.00 94.50 83 VAL A C 1
ATOM 658 O O . VAL A 1 83 ? 15.013 -6.641 0.704 1.00 94.50 83 VAL A O 1
ATOM 661 N N . ASN A 1 84 ? 13.741 -5.615 -0.827 1.00 93.25 84 ASN A N 1
ATOM 662 C CA . ASN A 1 84 ? 12.496 -5.828 -0.106 1.00 93.25 84 ASN A CA 1
ATOM 663 C C . ASN A 1 84 ? 11.842 -7.104 -0.630 1.00 93.25 84 ASN A C 1
ATOM 665 O O . ASN A 1 84 ? 11.710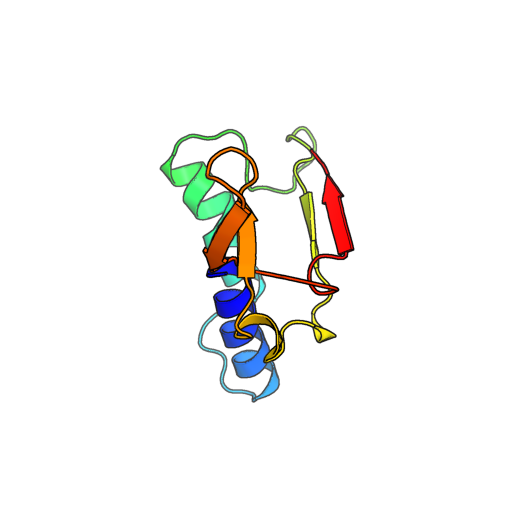 -7.247 -1.845 1.00 93.25 84 ASN A O 1
ATOM 669 N N . ARG A 1 85 ? 11.424 -7.984 0.279 1.00 91.94 85 ARG A N 1
ATOM 670 C CA . ARG A 1 85 ? 10.534 -9.107 -0.019 1.00 91.94 85 ARG A CA 1
ATOM 671 C C . ARG A 1 85 ? 9.181 -8.881 0.641 1.00 91.94 85 ARG A C 1
ATOM 673 O O . ARG A 1 85 ? 9.056 -8.127 1.611 1.00 91.94 85 ARG A O 1
ATOM 680 N N . ASP A 1 86 ? 8.184 -9.513 0.060 1.00 87.75 86 ASP A N 1
ATOM 681 C CA . ASP A 1 86 ? 6.778 -9.481 0.436 1.00 87.75 86 ASP A CA 1
ATOM 682 C C . ASP A 1 86 ? 6.163 -10.882 0.307 1.00 87.75 86 ASP A C 1
ATOM 684 O O . ASP A 1 86 ? 4.962 -11.017 0.085 1.00 87.75 86 ASP A O 1
ATOM 688 N N . ASP A 1 87 ? 6.992 -11.922 0.454 1.00 86.88 87 ASP A N 1
ATOM 689 C CA . ASP A 1 87 ? 6.642 -13.318 0.193 1.00 86.88 87 ASP A CA 1
ATOM 690 C C . ASP A 1 87 ? 5.367 -13.734 0.957 1.00 86.88 87 ASP A C 1
ATOM 692 O O . ASP A 1 87 ? 5.322 -13.842 2.191 1.00 86.88 87 ASP A O 1
ATOM 696 N N . GLY A 1 88 ? 4.293 -13.948 0.194 1.00 89.31 88 GLY A N 1
ATOM 697 C CA . GLY A 1 88 ? 2.965 -14.308 0.695 1.00 89.31 88 GLY A CA 1
ATOM 698 C C . GLY A 1 88 ? 2.118 -13.146 1.227 1.00 89.31 88 GLY A C 1
ATOM 699 O O . GLY A 1 88 ? 0.969 -13.380 1.571 1.00 89.31 88 GLY A O 1
ATOM 700 N N . THR A 1 89 ? 2.633 -11.915 1.300 1.00 96.44 89 THR A N 1
ATOM 701 C CA . THR A 1 89 ? 1.828 -10.726 1.650 1.00 96.44 89 THR A CA 1
ATOM 702 C C . THR A 1 89 ? 1.040 -10.210 0.454 1.00 96.44 89 THR A C 1
ATOM 704 O O . THR A 1 89 ? -0.132 -9.871 0.594 1.00 96.44 89 THR A O 1
ATOM 707 N N . VAL A 1 90 ? 1.663 -10.151 -0.724 1.00 96.19 90 VAL A N 1
ATOM 708 C CA . VAL A 1 90 ? 0.986 -9.821 -1.983 1.00 96.19 90 VAL A CA 1
ATOM 709 C C . VAL A 1 90 ? 0.655 -11.123 -2.700 1.00 96.19 90 VAL A C 1
ATOM 711 O O . VAL A 1 90 ? 1.551 -11.892 -3.045 1.00 96.19 90 VAL A O 1
ATOM 714 N N . SER A 1 91 ? -0.633 -11.390 -2.904 1.00 95.19 91 SER A N 1
ATOM 715 C CA . SER A 1 91 ? -1.104 -12.633 -3.524 1.00 95.19 91 SER A CA 1
ATOM 716 C C . SER A 1 91 ? -1.277 -12.515 -5.036 1.00 95.19 91 SER A C 1
ATOM 718 O O . SER A 1 91 ? -1.140 -13.510 -5.745 1.00 95.19 91 SER A O 1
ATOM 720 N N . ALA A 1 92 ? -1.555 -11.310 -5.540 1.00 95.75 92 ALA A N 1
ATOM 721 C CA . ALA A 1 92 ? -1.671 -11.046 -6.967 1.00 95.75 92 ALA A CA 1
ATOM 722 C C . ALA A 1 92 ? -1.402 -9.574 -7.297 1.00 95.75 92 ALA A C 1
ATOM 724 O O . ALA A 1 92 ? -1.698 -8.676 -6.505 1.00 95.75 92 ALA A O 1
ATOM 725 N N . VAL A 1 93 ? -0.889 -9.351 -8.505 1.00 95.94 93 VAL A N 1
ATOM 726 C CA . VAL A 1 93 ? -0.739 -8.036 -9.131 1.00 95.94 93 VAL A CA 1
ATOM 727 C C . VAL A 1 93 ? -1.336 -8.123 -10.532 1.00 95.94 93 VAL A C 1
ATOM 729 O O . VAL A 1 93 ? -0.990 -9.030 -11.290 1.00 95.94 93 VAL A O 1
ATOM 732 N N . PHE A 1 94 ? -2.225 -7.191 -10.857 1.00 96.38 94 PHE A N 1
ATOM 733 C CA . PHE A 1 94 ? -2.867 -7.039 -12.159 1.00 96.38 94 PHE A CA 1
ATOM 734 C C . PHE A 1 94 ? -2.464 -5.684 -12.742 1.00 96.38 94 PHE A C 1
ATOM 736 O O . PHE A 1 94 ? -2.499 -4.689 -12.017 1.00 96.38 94 PHE A O 1
ATOM 743 N N . VAL A 1 95 ? -2.047 -5.676 -14.010 1.00 92.00 95 VAL A N 1
ATOM 744 C CA . VAL A 1 95 ? -1.606 -4.513 -14.803 1.00 92.00 95 VAL A CA 1
ATOM 745 C C . VAL A 1 95 ? -1.985 -4.701 -16.267 1.00 92.00 95 VAL A C 1
ATOM 747 O O . VAL A 1 95 ? -2.174 -5.876 -16.665 1.00 92.00 95 VAL A O 1
#

Secondary structure (DSSP, 8-state):
-HHHHHHHHHHHHHHTT--SS-HHHHHHHHTHHHHHHHT-S-S---TTS---EEEE-GGG-SGGGG--EEEEEGGGTTEEEEE---TTTEEEEE-

Nearest PDB structures (foldseek):
  6gow-assembly1_D  TM=1.967E-01  e=8.486E+00  Bacillus subtilis

Radius of gyration: 15.99 Å; Cα contacts (8 Å, |Δi|>4): 117; chains: 1; bounding box: 45×29×36 Å

Foldseek 3Di:
DPLLLQLLVQLVCVVVVNHPDHSVVSLCVVFVVVCVVVVHQTRDDDPPGDPFDWDFDNVLSDPLQVDWDWFFDVVVVRDIDTDGDSVRGTPDTDD

Sequence (95 aa):
NYGLRFLRRVHRAAEAGRPFLSVERAVHRLTGELADWYGLDAGHLRVGDRADVVVLDPARLDDSLDAYHESPVAPFDNLSRMVNRDDGTVSAVFV